Protein AF-A0A0A2A9A2-F1 (afdb_monomer_lite)

Sequence (56 aa):
MPFTDQEYFEVIEKNKTVKEAYENIKQICINLQKQTNCPEDDLKNFLEFISRQWNQ

Radius of gyration: 12.97 Å; chains: 1; bounding box: 32×21×27 Å

Foldseek 3Di:
DDDDPVVLVVCLVVDPVSVVVVVVLVVVLVVCCVVPVDDPVVSVVVVVVVVVPPVD

pLDDT: mean 91.09, std 6.44, range [60.06, 96.25]

Secondary structure (DSSP, 8-state):
-PPPHHHHHHHHHH-HHHHHHHHHHHHHHHHHHHHH---HHHHHHHHHHHHHTTT-

Structure (mmCIF, N/CA/C/O backbone):
data_AF-A0A0A2A9A2-F1
#
_entry.id   AF-A0A0A2A9A2-F1
#
loop_
_atom_site.group_PDB
_atom_site.id
_atom_site.type_symbol
_atom_site.label_atom_id
_atom_site.label_alt_id
_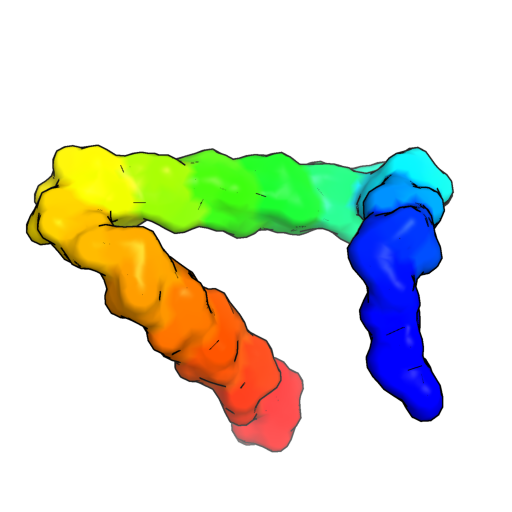atom_site.label_comp_id
_atom_site.label_asym_id
_atom_site.label_entity_id
_atom_site.label_seq_id
_atom_site.pdbx_PDB_ins_code
_atom_site.Cartn_x
_atom_site.Cartn_y
_atom_site.Cartn_z
_atom_site.occupancy
_atom_site.B_iso_or_equiv
_atom_site.auth_seq_id
_atom_site.auth_comp_id
_atom_site.auth_asym_id
_atom_site.auth_atom_id
_atom_site.pdbx_PDB_model_num
ATOM 1 N N . MET A 1 1 ? -17.542 9.844 -2.717 1.00 66.38 1 MET A N 1
ATOM 2 C CA . MET A 1 1 ? -16.414 10.706 -2.311 1.00 66.38 1 MET A CA 1
ATOM 3 C C . MET A 1 1 ? -15.246 9.777 -2.036 1.00 66.38 1 MET A C 1
ATOM 5 O O . MET A 1 1 ? -15.492 8.778 -1.369 1.00 66.38 1 MET A O 1
ATOM 9 N N . PRO A 1 2 ? -14.060 9.989 -2.626 1.00 82.50 2 PRO A N 1
ATOM 10 C CA . PRO A 1 2 ? -12.893 9.192 -2.262 1.00 82.50 2 PRO A CA 1
ATOM 11 C C . PRO A 1 2 ? -12.535 9.47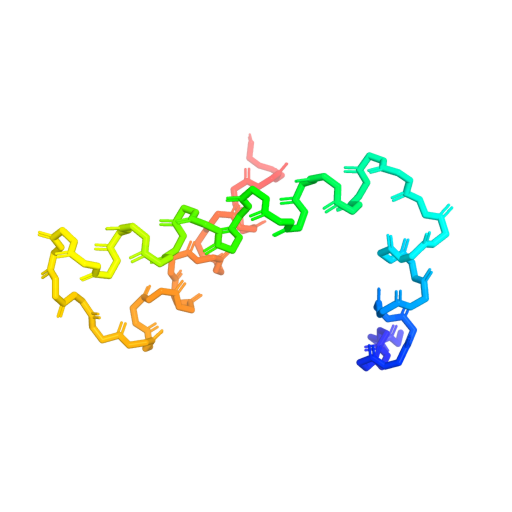6 -0.801 1.00 82.50 2 PRO A C 1
ATOM 13 O O . PRO A 1 2 ? -12.721 10.606 -0.346 1.00 82.50 2 PRO A O 1
ATOM 16 N N . PHE A 1 3 ? -12.049 8.466 -0.082 1.00 87.38 3 PHE A N 1
ATOM 17 C CA . PHE A 1 3 ? -11.450 8.700 1.228 1.00 87.38 3 PHE A CA 1
ATOM 18 C C . PHE A 1 3 ? -10.247 9.636 1.090 1.00 87.38 3 PHE A C 1
ATOM 20 O O . PHE A 1 3 ? -9.516 9.598 0.097 1.00 87.38 3 PHE A O 1
ATOM 27 N N . THR A 1 4 ? -10.061 10.477 2.096 1.00 93.50 4 THR A N 1
ATOM 28 C CA . THR A 1 4 ? -8.832 11.230 2.335 1.00 93.50 4 THR A CA 1
ATOM 29 C C . THR A 1 4 ? -7.717 10.300 2.815 1.00 93.50 4 THR A C 1
ATOM 31 O O . THR A 1 4 ? -7.980 9.216 3.339 1.00 93.50 4 THR A O 1
ATOM 34 N N . ASP A 1 5 ? -6.462 10.738 2.701 1.00 90.88 5 ASP A N 1
ATOM 35 C CA . ASP A 1 5 ? -5.309 9.976 3.205 1.00 90.88 5 ASP A CA 1
ATOM 36 C C . ASP A 1 5 ? -5.461 9.631 4.694 1.00 90.88 5 ASP A C 1
ATOM 38 O O . ASP A 1 5 ? -5.157 8.517 5.118 1.00 90.88 5 ASP A O 1
ATOM 42 N N . GLN A 1 6 ? -6.003 10.561 5.486 1.00 93.12 6 GLN A N 1
ATOM 43 C CA . GLN A 1 6 ? -6.261 10.350 6.907 1.00 93.12 6 GLN A CA 1
ATOM 44 C C . GLN A 1 6 ? -7.296 9.243 7.145 1.00 93.12 6 GLN A C 1
ATOM 46 O O . GLN A 1 6 ? -7.075 8.369 7.980 1.00 93.12 6 GLN A O 1
ATOM 51 N N . GLU A 1 7 ? -8.393 9.230 6.387 1.00 93.44 7 GLU A N 1
ATOM 52 C CA . GLU A 1 7 ? -9.405 8.172 6.482 1.00 93.44 7 GLU A CA 1
ATOM 53 C C . GLU A 1 7 ? -8.838 6.805 6.070 1.00 93.44 7 GLU A C 1
ATOM 55 O O . GLU A 1 7 ? -9.152 5.798 6.706 1.00 93.44 7 GLU A O 1
ATOM 60 N N . TYR A 1 8 ? -7.946 6.749 5.073 1.00 91.00 8 TYR A N 1
ATOM 61 C CA . TYR A 1 8 ? -7.242 5.509 4.733 1.00 91.00 8 TYR A CA 1
ATOM 62 C C . TYR A 1 8 ? -6.359 5.012 5.880 1.00 91.00 8 TYR A C 1
ATOM 64 O O . TYR A 1 8 ? -6.412 3.824 6.211 1.00 91.00 8 TYR A O 1
ATOM 72 N N . PHE A 1 9 ? -5.582 5.895 6.515 1.00 91.56 9 PHE A N 1
ATOM 73 C CA . PHE A 1 9 ? -4.768 5.516 7.672 1.00 91.56 9 PHE A CA 1
ATOM 74 C C . PHE A 1 9 ? -5.624 5.021 8.834 1.00 91.56 9 PHE A C 1
ATOM 76 O O . PHE A 1 9 ? -5.296 4.002 9.437 1.00 91.56 9 PHE A O 1
ATOM 83 N N . GLU A 1 10 ? -6.760 5.661 9.104 1.00 93.75 10 GLU A N 1
ATOM 84 C CA . GLU A 1 10 ? -7.677 5.192 10.141 1.00 93.75 10 GLU A CA 1
ATOM 85 C C . GLU A 1 10 ? -8.232 3.792 9.848 1.00 93.75 10 GLU A C 1
ATOM 87 O O . GLU A 1 10 ? -8.325 2.968 10.760 1.00 93.75 10 GLU A O 1
ATOM 92 N N . VAL A 1 11 ? -8.588 3.493 8.595 1.00 91.62 11 VAL A N 1
ATOM 93 C CA . VAL A 1 11 ? -9.051 2.153 8.192 1.00 91.62 11 VAL A CA 1
ATOM 94 C C . VAL A 1 11 ? -7.938 1.116 8.356 1.00 91.62 11 VAL A C 1
ATOM 96 O O . VAL A 1 11 ? -8.189 0.029 8.885 1.00 91.62 11 VAL A O 1
ATOM 99 N N . ILE A 1 12 ? -6.714 1.457 7.946 1.00 92.75 12 ILE A N 1
ATOM 100 C CA . ILE A 1 12 ? -5.525 0.611 8.109 1.00 92.75 12 ILE A CA 1
ATOM 101 C C . ILE A 1 12 ? -5.265 0.335 9.593 1.00 92.75 12 ILE A C 1
ATOM 103 O O . ILE A 1 12 ? -5.007 -0.804 9.966 1.00 92.75 12 ILE A O 1
ATOM 107 N N . GLU A 1 13 ? -5.353 1.335 10.467 1.00 91.56 13 GLU A N 1
ATOM 108 C CA . GLU A 1 13 ? -5.086 1.151 11.896 1.00 91.56 13 GLU A CA 1
ATOM 109 C C . GLU A 1 13 ? -6.180 0.365 12.620 1.00 91.56 13 GLU A C 1
ATOM 111 O O . GLU A 1 13 ? -5.875 -0.488 13.458 1.00 91.56 13 GLU A O 1
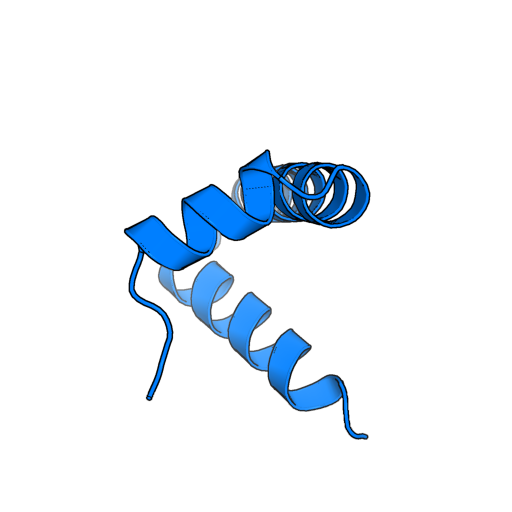ATOM 116 N N . LYS A 1 14 ? -7.450 0.633 12.301 1.00 93.88 14 LYS A N 1
ATOM 117 C CA . LYS A 1 14 ? -8.601 0.030 12.987 1.00 93.88 14 LYS A CA 1
ATOM 118 C C . LYS A 1 14 ? -8.866 -1.413 12.552 1.00 93.88 14 LYS A C 1
ATOM 120 O O . LYS A 1 14 ? -9.524 -2.148 13.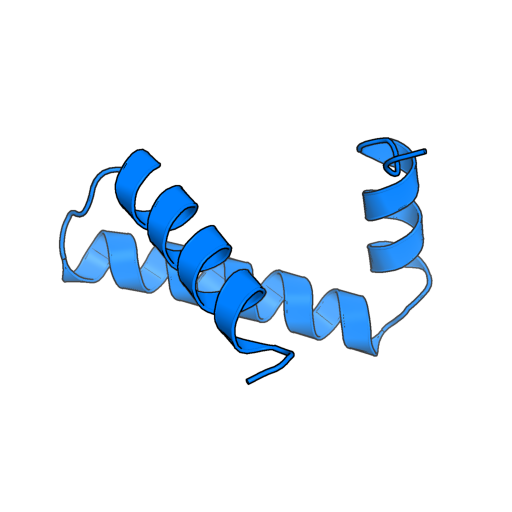287 1.00 93.88 14 LYS A O 1
ATOM 125 N N . ASN A 1 15 ? -8.371 -1.842 11.387 1.00 94.56 15 ASN A N 1
ATOM 126 C CA . ASN A 1 15 ? -8.608 -3.184 10.860 1.00 94.56 15 ASN A CA 1
ATOM 127 C C . ASN A 1 15 ? -7.303 -3.975 10.690 1.00 94.56 15 ASN A C 1
ATOM 129 O O . ASN A 1 15 ? -6.511 -3.718 9.786 1.00 94.56 15 ASN A O 1
ATOM 133 N N . LYS A 1 16 ? -7.119 -5.005 11.527 1.00 94.25 16 LYS A N 1
ATOM 134 C CA . LYS A 1 16 ? -5.916 -5.853 11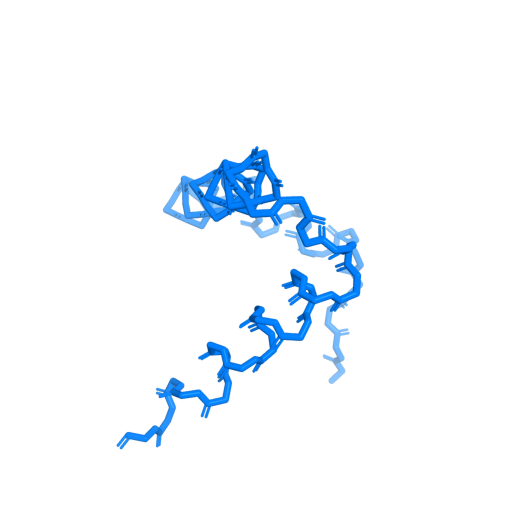.529 1.00 94.25 16 LYS A CA 1
ATOM 135 C C . LYS A 1 16 ? -5.626 -6.487 10.163 1.00 94.25 16 LYS A C 1
ATOM 137 O O . LYS A 1 16 ? -4.487 -6.441 9.714 1.00 94.25 16 LYS A O 1
ATOM 142 N N . THR A 1 17 ? -6.638 -7.039 9.496 1.00 94.88 17 THR A N 1
ATOM 143 C CA . THR A 1 17 ? -6.474 -7.685 8.185 1.00 94.88 17 THR A CA 1
ATOM 144 C C . THR A 1 17 ? -6.036 -6.679 7.124 1.00 94.88 17 THR A C 1
ATOM 146 O O . THR A 1 17 ? -5.138 -6.962 6.335 1.00 94.88 17 THR A O 1
ATOM 149 N N . VAL A 1 18 ? -6.635 -5.484 7.124 1.00 92.62 18 VAL A N 1
ATOM 150 C CA . VAL A 1 18 ? -6.249 -4.413 6.193 1.00 92.62 18 VAL A CA 1
ATOM 151 C C . VAL A 1 18 ? -4.828 -3.932 6.484 1.00 92.62 18 VAL A C 1
ATOM 153 O O . VAL A 1 18 ? -4.057 -3.732 5.550 1.00 92.62 18 VAL A O 1
ATOM 156 N N . LYS A 1 19 ? -4.446 -3.819 7.761 1.00 94.19 19 LYS A N 1
ATOM 157 C CA . LYS A 1 19 ? -3.080 -3.470 8.169 1.00 94.19 19 LYS A CA 1
ATOM 158 C C . LYS A 1 19 ? -2.040 -4.456 7.657 1.00 94.19 19 LYS A C 1
ATOM 160 O O . LYS A 1 19 ? -1.029 -4.051 7.090 1.00 94.19 19 LYS A O 1
ATOM 165 N N . GLU A 1 20 ? -2.290 -5.747 7.854 1.00 95.75 20 GLU A N 1
ATOM 166 C CA . GLU A 1 20 ? -1.400 -6.813 7.392 1.00 95.75 20 GLU A CA 1
ATOM 167 C C . GLU A 1 20 ? -1.286 -6.811 5.863 1.00 95.75 20 GLU A C 1
ATOM 169 O O . GLU A 1 20 ? -0.182 -6.895 5.327 1.00 95.75 20 GLU A O 1
ATOM 174 N N . ALA A 1 21 ? -2.405 -6.640 5.151 1.00 93.75 21 ALA A N 1
ATOM 175 C CA . ALA A 1 21 ? -2.400 -6.517 3.697 1.00 93.75 21 ALA A CA 1
ATOM 176 C C . ALA A 1 21 ? -1.603 -5.290 3.219 1.00 93.75 21 ALA A C 1
ATOM 178 O O . ALA A 1 21 ? -0.793 -5.416 2.303 1.00 93.75 21 ALA A O 1
ATOM 179 N N . TYR A 1 22 ? -1.784 -4.130 3.857 1.00 93.62 22 TYR A N 1
ATOM 180 C CA . TYR A 1 22 ? -1.052 -2.902 3.538 1.00 93.62 22 TYR A CA 1
ATOM 181 C C . TYR A 1 22 ? 0.466 -3.081 3.681 1.00 93.62 22 TYR A C 1
ATOM 183 O O . TYR A 1 22 ? 1.213 -2.772 2.750 1.00 93.62 22 TYR A O 1
ATOM 191 N N . GLU A 1 23 ? 0.930 -3.637 4.803 1.00 95.56 23 GLU A N 1
ATOM 192 C CA . GLU A 1 23 ? 2.362 -3.881 5.017 1.00 95.56 23 GLU A CA 1
ATOM 193 C C . GLU A 1 23 ? 2.921 -4.909 4.026 1.00 95.56 23 GLU A C 1
ATOM 195 O O . GLU A 1 23 ? 4.008 -4.715 3.476 1.00 95.56 23 GLU A O 1
ATOM 200 N N . ASN A 1 24 ? 2.164 -5.967 3.724 1.00 96.25 24 ASN A N 1
ATOM 201 C CA . ASN A 1 24 ? 2.573 -6.969 2.742 1.00 96.25 24 ASN A CA 1
ATOM 202 C C . ASN A 1 24 ? 2.708 -6.369 1.335 1.00 96.25 24 ASN A C 1
ATOM 204 O O . ASN A 1 24 ? 3.730 -6.576 0.681 1.00 96.25 24 ASN A O 1
ATOM 208 N N . ILE A 1 25 ? 1.721 -5.590 0.879 1.00 94.00 25 ILE A N 1
ATOM 209 C CA . ILE A 1 25 ? 1.757 -4.915 -0.429 1.00 94.00 25 ILE A CA 1
ATOM 210 C C . ILE A 1 25 ? 2.955 -3.965 -0.499 1.00 94.00 25 ILE A C 1
ATOM 212 O O . ILE A 1 25 ? 3.707 -3.987 -1.473 1.00 94.00 25 ILE A O 1
ATOM 216 N N . LYS A 1 26 ? 3.192 -3.185 0.561 1.00 94.25 26 LYS A N 1
ATOM 217 C CA . LYS A 1 26 ? 4.346 -2.286 0.656 1.00 94.25 26 LYS A CA 1
ATOM 218 C C . LYS A 1 26 ? 5.670 -3.038 0.506 1.00 94.25 26 LYS A C 1
ATOM 220 O O . LYS A 1 26 ? 6.518 -2.621 -0.283 1.00 94.25 26 LYS A O 1
ATOM 225 N N . GLN A 1 27 ? 5.853 -4.151 1.220 1.00 95.88 27 GLN A N 1
ATOM 226 C CA . GLN A 1 27 ? 7.069 -4.965 1.101 1.00 95.88 27 GLN A CA 1
ATOM 227 C C . GLN A 1 27 ? 7.224 -5.584 -0.291 1.00 95.88 27 GLN A C 1
ATOM 229 O O . GLN A 1 27 ? 8.334 -5.611 -0.821 1.00 95.88 27 GLN A O 1
ATOM 234 N N . ILE A 1 28 ? 6.131 -6.038 -0.910 1.00 94.25 28 ILE A N 1
ATOM 235 C CA . ILE A 1 28 ? 6.147 -6.564 -2.281 1.00 94.25 28 ILE A CA 1
ATOM 236 C C . ILE A 1 28 ? 6.626 -5.490 -3.262 1.00 94.25 28 ILE A C 1
ATOM 238 O O . ILE A 1 28 ? 7.528 -5.769 -4.048 1.00 94.25 28 ILE A O 1
ATOM 242 N N . CYS A 1 29 ? 6.106 -4.262 -3.181 1.00 93.81 29 CYS A N 1
ATOM 243 C CA . CYS A 1 29 ? 6.540 -3.164 -4.049 1.00 93.81 29 CYS A CA 1
ATOM 244 C C . CYS A 1 29 ? 8.022 -2.815 -3.849 1.00 93.81 29 CYS A C 1
ATOM 246 O O . CYS A 1 29 ? 8.749 -2.658 -4.828 1.00 93.81 29 CYS A O 1
ATOM 248 N N . ILE A 1 30 ? 8.497 -2.758 -2.598 1.00 93.69 30 ILE A N 1
ATOM 249 C CA . ILE A 1 30 ? 9.919 -2.522 -2.289 1.00 93.69 30 ILE A CA 1
ATOM 250 C C . ILE A 1 30 ? 10.798 -3.626 -2.889 1.00 93.69 30 ILE A C 1
ATOM 252 O O . ILE A 1 30 ? 11.846 -3.347 -3.472 1.00 93.69 30 ILE A O 1
ATOM 256 N N . ASN A 1 31 ? 10.392 -4.887 -2.743 1.00 94.88 31 ASN A N 1
ATOM 257 C CA . ASN A 1 31 ? 11.146 -6.019 -3.271 1.00 94.88 31 ASN A CA 1
ATOM 258 C C . ASN A 1 31 ? 11.146 -6.033 -4.799 1.00 94.88 31 ASN A C 1
ATOM 260 O O . ASN A 1 31 ? 12.199 -6.257 -5.392 1.00 94.88 31 ASN A O 1
ATOM 264 N N . LEU A 1 32 ? 10.004 -5.743 -5.425 1.00 92.56 32 LEU A N 1
ATOM 265 C CA . LEU A 1 32 ? 9.882 -5.634 -6.873 1.00 92.56 32 LEU A CA 1
ATOM 266 C C . LEU A 1 32 ? 10.832 -4.560 -7.407 1.00 92.56 32 LEU A C 1
ATOM 268 O O . LEU A 1 32 ? 11.648 -4.862 -8.273 1.00 92.56 32 LEU A O 1
ATOM 272 N N . GLN A 1 33 ? 10.809 -3.361 -6.817 1.00 93.69 33 GLN A N 1
ATOM 273 C CA . GLN A 1 33 ? 11.724 -2.277 -7.175 1.00 93.69 33 GLN A CA 1
ATOM 274 C C . GLN A 1 33 ? 13.189 -2.708 -7.057 1.00 93.69 33 GLN A C 1
ATOM 276 O O . GLN A 1 33 ? 13.972 -2.487 -7.974 1.00 93.69 33 GLN A O 1
ATOM 281 N N . LYS A 1 34 ? 13.572 -3.359 -5.952 1.00 94.12 34 LYS A N 1
ATOM 282 C CA . LYS A 1 34 ? 14.950 -3.832 -5.740 1.00 94.12 34 LYS A CA 1
ATOM 283 C C . LYS A 1 34 ? 15.386 -4.901 -6.742 1.00 94.12 34 LYS A C 1
ATOM 285 O O . LYS A 1 34 ? 16.569 -4.988 -7.048 1.00 94.12 34 LYS A O 1
ATOM 290 N N . GLN A 1 35 ? 14.464 -5.747 -7.197 1.00 94.31 35 GLN A N 1
ATOM 291 C CA . GLN A 1 35 ? 14.765 -6.856 -8.105 1.00 94.31 35 GLN A CA 1
ATOM 292 C C . GLN A 1 35 ? 14.816 -6.422 -9.571 1.00 94.31 35 GLN A C 1
ATOM 294 O O . GLN A 1 35 ? 15.589 -6.986 -10.342 1.00 94.31 35 GLN A O 1
ATOM 299 N N . THR A 1 36 ? 13.999 -5.445 -9.963 1.00 92.62 36 THR A N 1
ATOM 300 C CA . THR A 1 36 ? 13.839 -5.041 -11.368 1.00 92.62 36 THR A CA 1
ATOM 301 C C . THR A 1 36 ? 14.415 -3.661 -11.672 1.00 92.62 36 THR A C 1
ATOM 303 O O . THR A 1 36 ? 14.534 -3.309 -12.842 1.00 92.62 36 THR A O 1
ATOM 306 N N . ASN A 1 37 ? 14.773 -2.878 -10.645 1.00 92.44 37 ASN A N 1
ATOM 307 C CA . ASN A 1 37 ? 15.082 -1.448 -10.740 1.00 92.44 37 ASN A CA 1
ATOM 308 C C . ASN A 1 37 ? 13.978 -0.636 -11.440 1.00 92.44 37 ASN A C 1
ATOM 310 O O . ASN A 1 37 ? 14.264 0.405 -12.036 1.00 92.44 37 ASN A O 1
ATOM 314 N N . CYS A 1 38 ? 12.722 -1.096 -11.388 1.00 90.25 38 CYS A N 1
ATOM 315 C CA . CYS A 1 38 ? 11.624 -0.352 -11.988 1.00 90.25 38 CYS A CA 1
ATOM 316 C C . CYS A 1 38 ? 11.443 1.007 -11.284 1.00 90.25 38 CYS A C 1
ATOM 318 O O . CYS A 1 38 ? 11.599 1.099 -10.059 1.00 90.25 38 CYS A O 1
ATOM 320 N N . PRO A 1 39 ? 11.119 2.075 -12.026 1.00 92.25 39 PRO A N 1
ATOM 321 C CA . PRO A 1 39 ? 10.793 3.365 -11.438 1.00 92.25 39 PRO A CA 1
ATOM 322 C C . PRO A 1 39 ? 9.531 3.281 -10.570 1.00 92.25 39 PRO A C 1
ATOM 324 O O . PRO A 1 39 ? 8.708 2.373 -10.694 1.00 92.25 39 PRO A O 1
ATOM 327 N N . GLU A 1 40 ? 9.366 4.263 -9.688 1.00 89.62 40 GLU A N 1
ATOM 328 C CA . GLU A 1 40 ? 8.203 4.358 -8.799 1.00 89.62 40 GLU A CA 1
ATOM 329 C C . GLU A 1 40 ? 6.878 4.451 -9.576 1.00 89.62 40 GLU A C 1
ATOM 331 O O . GLU A 1 40 ? 5.881 3.849 -9.176 1.00 89.62 40 GLU A O 1
ATOM 336 N N . ASP A 1 41 ? 6.885 5.117 -10.734 1.00 92.62 41 ASP A N 1
ATOM 337 C CA . ASP A 1 41 ? 5.720 5.200 -11.621 1.00 92.62 41 ASP A CA 1
ATOM 338 C C . ASP A 1 41 ? 5.247 3.819 -12.098 1.00 92.62 41 ASP A C 1
ATOM 340 O O . ASP A 1 41 ? 4.044 3.570 -12.174 1.00 92.62 41 ASP A O 1
ATOM 344 N N . ASP A 1 42 ? 6.167 2.884 -12.350 1.00 92.00 42 ASP A N 1
ATOM 345 C CA . ASP A 1 42 ? 5.807 1.522 -12.750 1.00 92.00 42 ASP A CA 1
ATOM 346 C C . ASP A 1 42 ? 5.214 0.720 -11.588 1.00 92.00 42 ASP A C 1
ATOM 348 O O . ASP A 1 42 ? 4.285 -0.062 -11.795 1.00 92.00 42 ASP A O 1
ATOM 352 N N . LEU A 1 43 ? 5.668 0.955 -10.352 1.00 93.12 43 LEU A N 1
ATOM 353 C CA . LEU A 1 43 ? 5.030 0.375 -9.164 1.00 93.12 43 LEU A CA 1
ATOM 354 C C . LEU A 1 43 ? 3.597 0.890 -9.001 1.00 93.12 43 LEU A C 1
ATOM 356 O O . LEU A 1 43 ? 2.688 0.115 -8.699 1.00 93.12 43 LEU A O 1
ATOM 360 N N . LYS A 1 44 ? 3.375 2.185 -9.239 1.00 92.56 44 LYS A N 1
ATOM 361 C CA . LYS A 1 44 ? 2.035 2.779 -9.219 1.00 92.56 44 LYS A CA 1
ATOM 362 C C . LYS A 1 44 ? 1.143 2.174 -10.306 1.00 92.56 44 LYS A C 1
ATOM 364 O O . LYS A 1 44 ? 0.028 1.751 -10.003 1.00 92.56 44 LYS A O 1
ATOM 369 N N . ASN A 1 45 ? 1.650 2.070 -11.535 1.00 92.75 45 ASN A N 1
ATOM 370 C CA . ASN A 1 45 ? 0.938 1.449 -12.654 1.00 92.75 45 ASN A CA 1
ATOM 371 C C . ASN A 1 45 ? 0.601 -0.020 -12.368 1.00 92.75 45 ASN A C 1
ATOM 373 O O . ASN A 1 45 ? -0.487 -0.480 -12.705 1.00 92.75 45 ASN A O 1
ATOM 377 N N . PHE A 1 46 ? 1.503 -0.757 -11.716 1.00 90.81 46 PHE A N 1
ATOM 378 C CA . PHE A 1 46 ? 1.276 -2.142 -11.308 1.00 90.81 46 PHE A CA 1
ATOM 379 C C . PHE A 1 46 ? 0.151 -2.271 -10.272 1.00 90.81 46 PHE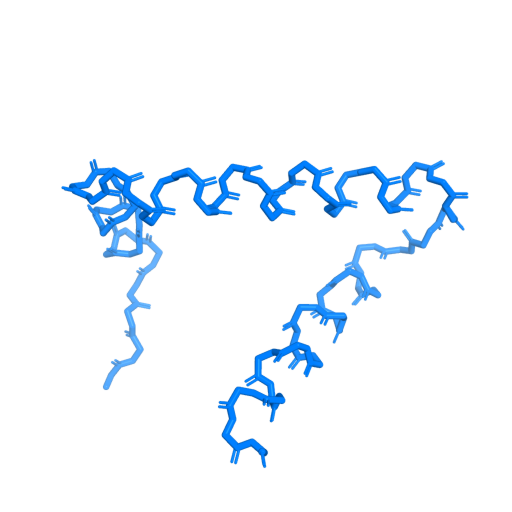 A C 1
ATOM 381 O O . PHE A 1 46 ? -0.733 -3.116 -10.420 1.00 90.81 46 PHE A O 1
ATOM 388 N N . LEU A 1 47 ? 0.139 -1.414 -9.247 1.00 92.75 47 LEU A N 1
ATOM 389 C CA . LEU A 1 47 ? -0.933 -1.402 -8.247 1.00 92.75 47 LEU A CA 1
ATOM 390 C C . LEU A 1 47 ? -2.286 -1.022 -8.866 1.00 92.75 47 LEU A C 1
ATOM 392 O O . LEU A 1 47 ? -3.310 -1.620 -8.531 1.00 92.75 47 LEU A O 1
ATOM 396 N N . GLU A 1 48 ? -2.295 -0.072 -9.803 1.00 92.75 48 GLU A N 1
ATOM 397 C CA . GLU A 1 48 ? -3.494 0.282 -10.565 1.00 92.75 48 GLU A CA 1
ATOM 398 C C . GLU A 1 48 ? -3.945 -0.853 -11.496 1.00 92.75 48 GLU A C 1
ATOM 400 O O . GLU A 1 48 ? -5.139 -1.118 -11.627 1.00 92.75 48 GLU A O 1
ATOM 405 N N . PHE A 1 49 ? -3.007 -1.567 -12.119 1.00 91.44 49 PHE A N 1
ATOM 406 C CA . PHE A 1 49 ? -3.315 -2.753 -12.909 1.00 91.44 49 PHE A CA 1
ATOM 407 C C . PHE A 1 49 ? -4.008 -3.814 -12.049 1.00 91.44 49 PHE A C 1
ATOM 409 O O . PHE A 1 49 ? -5.083 -4.272 -12.426 1.00 91.44 49 PHE A O 1
ATOM 416 N N . ILE A 1 50 ? -3.461 -4.144 -10.872 1.00 90.81 50 ILE A N 1
ATOM 417 C CA . ILE A 1 50 ? -4.066 -5.113 -9.945 1.00 90.81 50 ILE A CA 1
ATOM 418 C C . ILE A 1 50 ? -5.489 -4.699 -9.558 1.00 90.81 50 ILE A C 1
ATOM 420 O O . ILE A 1 50 ? -6.393 -5.533 -9.596 1.00 90.81 50 ILE A O 1
ATOM 424 N N . SER A 1 51 ? -5.712 -3.429 -9.207 1.00 89.69 51 SER A N 1
ATOM 425 C CA . SER A 1 51 ? -7.034 -2.969 -8.761 1.00 89.69 51 SER A CA 1
ATOM 426 C C . SER A 1 51 ? -8.103 -3.088 -9.853 1.00 89.69 51 SER A C 1
ATOM 428 O O . SER A 1 51 ? -9.258 -3.399 -9.562 1.00 89.69 51 SER A O 1
ATOM 430 N N . ARG A 1 52 ? -7.721 -2.932 -11.128 1.00 90.75 52 ARG A N 1
ATOM 431 C CA . ARG A 1 52 ? -8.617 -3.133 -12.280 1.00 90.75 52 ARG A CA 1
ATOM 432 C C . ARG A 1 52 ? -9.012 -4.597 -12.493 1.00 90.75 52 ARG A C 1
ATOM 434 O O . ARG A 1 52 ? -10.017 -4.849 -13.150 1.00 90.75 52 ARG A O 1
ATOM 441 N N . GLN A 1 53 ? -8.245 -5.555 -11.972 1.00 90.06 53 GLN A N 1
ATOM 442 C CA . GLN A 1 53 ? -8.528 -6.990 -12.110 1.00 90.06 53 GLN A CA 1
ATOM 443 C C . GLN A 1 53 ? -9.511 -7.522 -11.056 1.00 90.06 53 GLN A C 1
ATOM 445 O O . GLN A 1 53 ? -9.973 -8.646 -11.183 1.00 90.06 53 GLN A O 1
ATOM 450 N N . TRP A 1 54 ? -9.866 -6.749 -10.025 1.00 84.06 54 TRP A N 1
ATOM 451 C CA . TRP A 1 54 ? -10.696 -7.249 -8.916 1.00 84.06 54 TRP A CA 1
ATOM 452 C C . TRP A 1 54 ? -12.138 -7.615 -9.285 1.00 84.06 54 TRP A C 1
ATOM 454 O O . TRP A 1 54 ? -12.771 -8.369 -8.554 1.00 84.06 54 TRP A O 1
ATOM 464 N N . ASN A 1 55 ? -12.656 -7.083 -10.393 1.00 73.44 55 ASN A N 1
ATOM 465 C CA . ASN A 1 55 ? -14.020 -7.338 -10.868 1.00 73.44 55 ASN A CA 1
ATOM 466 C C . ASN A 1 55 ? -14.057 -8.134 -12.187 1.00 73.44 55 ASN A C 1
ATOM 468 O O . ASN A 1 55 ? -15.093 -8.131 -12.855 1.00 73.44 55 ASN A O 1
ATOM 472 N N . GLN A 1 56 ? -12.933 -8.731 -12.599 1.00 60.06 56 GLN A N 1
ATOM 473 C CA . GLN A 1 56 ? -12.872 -9.647 -13.745 1.00 60.06 56 GLN A CA 1
ATOM 474 C C . GLN A 1 56 ? -13.109 -11.086 -13.294 1.00 60.06 56 GLN A C 1
ATOM 476 O O . GLN A 1 56 ? -13.785 -11.810 -14.057 1.00 60.06 56 GLN A O 1
#

Organism: NCBI:txid74545